Protein AF-A0A3N5HP00-F1 (afdb_monomer_lite)

Secondary structure (DSSP, 8-state):
--HHHHHHHHHHHHHHHHHHHTT---TTS-HHHHHHHHHHHHHHHS-SSPPP--------------

Sequence (66 aa):
MSTTVADAIRKVTVAMQNELESGRRSNALGAHDLVDVLLAIADEIDPPFPPTPSQPVQHQTKRRTR

Structure (mmCIF, N/CA/C/O backbone):
data_AF-A0A3N5HP00-F1
#
_entry.id   AF-A0A3N5HP00-F1
#
loop_
_atom_site.group_PDB
_atom_site.id
_atom_site.type_symbol
_atom_site.label_atom_id
_atom_site.label_alt_id
_atom_site.label_comp_id
_atom_site.label_asym_id
_atom_site.label_entity_id
_atom_site.label_seq_id
_atom_site.pdbx_PDB_ins_code
_atom_site.Cartn_x
_atom_site.Cartn_y
_atom_site.Cartn_z
_atom_site.occupancy
_atom_site.B_iso_or_equiv
_atom_site.auth_seq_id
_atom_site.auth_comp_id
_atom_site.auth_asym_id
_atom_site.auth_atom_id
_atom_site.pdbx_PDB_model_num
ATOM 1 N N . MET A 1 1 ? -4.124 4.355 19.495 1.00 44.75 1 MET A N 1
ATOM 2 C CA . MET A 1 1 ? -2.739 4.657 19.066 1.00 44.75 1 MET A CA 1
ATOM 3 C C . MET A 1 1 ? -2.138 3.440 18.355 1.00 44.75 1 MET A C 1
ATOM 5 O O . MET A 1 1 ? -1.140 2.901 18.808 1.00 44.75 1 MET A O 1
ATOM 9 N N . SER A 1 2 ? -2.753 2.986 17.259 1.00 52.56 2 SER A N 1
ATOM 10 C CA . SER A 1 2 ? -2.307 1.827 16.457 1.00 52.56 2 SER A CA 1
ATOM 11 C C . SER A 1 2 ? -1.961 2.205 15.008 1.00 52.56 2 SER A C 1
ATOM 13 O O . SER A 1 2 ? -1.710 1.335 14.184 1.00 52.56 2 SER A O 1
ATOM 15 N N . THR A 1 3 ? -1.920 3.503 14.689 1.00 61.59 3 THR A N 1
ATOM 16 C CA . THR A 1 3 ? -1.811 4.018 13.314 1.00 61.59 3 THR A CA 1
ATOM 17 C C . THR A 1 3 ? -0.419 3.866 12.699 1.00 61.59 3 THR A C 1
ATOM 19 O O . THR A 1 3 ? -0.292 3.806 11.484 1.00 61.59 3 THR A O 1
ATOM 22 N N . THR A 1 4 ? 0.644 3.729 13.498 1.00 80.50 4 THR A N 1
ATOM 23 C CA . THR A 1 4 ? 2.028 3.731 12.988 1.00 80.50 4 THR A CA 1
ATOM 24 C C . THR A 1 4 ? 2.365 2.549 12.082 1.00 80.50 4 THR A C 1
ATOM 26 O O . THR A 1 4 ? 3.131 2.723 11.137 1.00 80.50 4 THR A O 1
ATOM 29 N N . VAL A 1 5 ? 1.815 1.359 12.345 1.00 86.31 5 VAL A N 1
ATOM 30 C CA . VAL A 1 5 ? 2.122 0.156 11.552 1.00 86.31 5 VAL A CA 1
ATOM 31 C C . VAL A 1 5 ? 1.307 0.125 10.262 1.00 86.31 5 VAL A C 1
ATOM 33 O O . VAL A 1 5 ? 1.886 -0.074 9.198 1.00 86.31 5 VAL A O 1
ATOM 36 N N . ALA A 1 6 ? -0.002 0.389 10.325 1.00 85.75 6 ALA A N 1
ATOM 37 C CA . ALA A 1 6 ? -0.843 0.446 9.130 1.00 85.75 6 ALA A CA 1
ATOM 38 C C . ALA A 1 6 ? -0.382 1.548 8.161 1.00 85.75 6 ALA A C 1
ATOM 40 O O . ALA A 1 6 ? -0.248 1.291 6.966 1.00 85.75 6 ALA A O 1
ATOM 41 N N . ASP A 1 7 ? -0.035 2.740 8.662 1.00 86.62 7 ASP A N 1
ATOM 42 C CA . ASP A 1 7 ? 0.526 3.809 7.825 1.00 86.62 7 ASP A CA 1
ATOM 43 C C . ASP A 1 7 ? 1.881 3.432 7.220 1.00 86.62 7 ASP A C 1
ATOM 45 O O . ASP A 1 7 ? 2.147 3.735 6.054 1.00 86.62 7 ASP A O 1
ATOM 49 N N . ALA A 1 8 ? 2.745 2.749 7.979 1.00 89.38 8 ALA A N 1
ATOM 50 C CA . ALA A 1 8 ? 4.019 2.270 7.452 1.00 89.38 8 ALA A CA 1
ATOM 51 C C . ALA A 1 8 ? 3.808 1.271 6.307 1.00 89.38 8 ALA A C 1
ATOM 53 O O . ALA A 1 8 ? 4.483 1.372 5.282 1.00 89.38 8 ALA A O 1
ATOM 54 N N . ILE A 1 9 ? 2.842 0.358 6.445 1.00 90.06 9 ILE A N 1
ATOM 55 C CA . ILE A 1 9 ? 2.499 -0.608 5.400 1.00 90.06 9 ILE A CA 1
ATOM 56 C C . ILE A 1 9 ? 1.936 0.116 4.174 1.00 90.06 9 ILE A C 1
ATOM 58 O O . ILE A 1 9 ? 2.478 -0.059 3.086 1.00 90.06 9 ILE A O 1
ATOM 62 N N . ARG A 1 10 ? 0.957 1.018 4.342 1.00 89.00 10 ARG A N 1
ATOM 63 C CA . ARG A 1 10 ? 0.415 1.845 3.244 1.00 89.00 10 ARG A CA 1
ATOM 64 C C . ARG A 1 10 ? 1.524 2.601 2.503 1.00 89.00 10 ARG A C 1
ATOM 66 O O . ARG A 1 10 ? 1.538 2.634 1.274 1.00 89.00 10 ARG A O 1
ATOM 73 N N . LYS A 1 11 ? 2.500 3.161 3.227 1.00 91.19 11 LYS A N 1
ATOM 74 C CA . LYS A 1 11 ? 3.645 3.874 2.638 1.00 91.19 11 LYS A CA 1
ATOM 75 C C . LYS A 1 11 ? 4.553 2.957 1.815 1.00 91.19 11 LYS A C 1
ATOM 77 O O . LYS A 1 11 ? 4.984 3.355 0.733 1.00 91.19 11 LYS A O 1
ATOM 82 N N . VAL A 1 12 ? 4.841 1.750 2.306 1.00 89.81 12 VAL A N 1
ATOM 83 C CA . VAL A 1 12 ? 5.615 0.744 1.558 1.00 89.81 12 VAL A CA 1
ATOM 84 C C . VAL A 1 12 ? 4.862 0.327 0.297 1.00 89.81 12 VAL A C 1
ATOM 86 O O . VAL A 1 12 ? 5.463 0.292 -0.774 1.00 89.81 12 VAL A O 1
ATOM 89 N N . THR A 1 13 ? 3.550 0.107 0.391 1.00 90.69 13 THR A N 1
ATOM 90 C CA . THR A 1 13 ? 2.702 -0.230 -0.757 1.00 90.69 13 THR A CA 1
ATOM 91 C C . THR A 1 13 ? 2.743 0.855 -1.836 1.00 90.69 13 THR A C 1
ATOM 93 O O . THR A 1 13 ? 2.895 0.544 -3.016 1.00 90.69 13 THR A O 1
ATOM 96 N N . VAL A 1 14 ? 2.642 2.135 -1.462 1.00 91.50 14 VAL A N 1
ATOM 97 C CA . VAL A 1 14 ? 2.729 3.255 -2.419 1.00 91.50 14 VAL A CA 1
ATOM 98 C C . VAL A 1 14 ? 4.110 3.323 -3.073 1.00 91.50 14 VAL A C 1
ATOM 100 O O . VAL A 1 14 ? 4.211 3.451 -4.291 1.00 91.50 14 VAL A O 1
ATOM 103 N N . ALA A 1 15 ? 5.184 3.200 -2.288 1.00 89.38 15 ALA A N 1
ATOM 104 C CA . ALA A 1 15 ? 6.542 3.201 -2.828 1.00 89.38 15 ALA A CA 1
ATOM 105 C C . ALA A 1 15 ? 6.762 2.043 -3.814 1.00 89.38 15 ALA A C 1
ATOM 107 O O . ALA A 1 15 ? 7.387 2.224 -4.855 1.00 89.38 15 ALA A O 1
ATOM 108 N N . MET A 1 16 ? 6.204 0.871 -3.509 1.00 87.12 16 MET A N 1
ATOM 109 C CA . MET A 1 16 ? 6.285 -0.298 -4.370 1.00 87.12 16 MET A CA 1
ATOM 110 C C . MET A 1 16 ? 5.518 -0.101 -5.682 1.00 87.12 16 MET A C 1
ATOM 112 O O . MET A 1 16 ? 6.077 -0.375 -6.739 1.00 87.12 16 MET A O 1
ATOM 116 N N . GLN A 1 17 ? 4.292 0.429 -5.642 1.00 87.19 17 GLN A N 1
ATOM 117 C CA . GLN A 1 17 ? 3.521 0.747 -6.853 1.00 87.19 17 GLN A CA 1
ATOM 118 C C . GLN A 1 17 ? 4.281 1.710 -7.776 1.00 87.19 17 GLN A C 1
ATOM 120 O O . GLN A 1 17 ? 4.422 1.422 -8.961 1.00 87.19 17 GLN A O 1
ATOM 125 N N . ASN A 1 18 ? 4.876 2.774 -7.229 1.00 87.75 18 ASN A N 1
ATOM 126 C CA . ASN A 1 18 ? 5.662 3.734 -8.016 1.00 87.75 18 ASN A CA 1
ATOM 127 C C . ASN A 1 18 ? 6.861 3.082 -8.729 1.00 87.75 18 ASN A C 1
ATOM 129 O O . ASN A 1 18 ? 7.190 3.428 -9.866 1.00 87.75 18 ASN A O 1
ATOM 133 N N . GLU A 1 19 ? 7.532 2.133 -8.074 1.00 85.50 19 GLU A N 1
ATOM 134 C CA . GLU A 1 19 ? 8.660 1.408 -8.663 1.00 85.50 19 GLU A CA 1
ATOM 135 C C . GLU A 1 19 ? 8.199 0.415 -9.743 1.00 85.50 19 GLU A C 1
ATOM 137 O O . GLU A 1 19 ? 8.862 0.283 -10.777 1.00 85.50 19 GLU A O 1
ATOM 142 N N . LEU A 1 20 ? 7.027 -0.209 -9.567 1.00 85.19 20 LEU A N 1
ATOM 143 C CA . LEU A 1 20 ? 6.398 -1.048 -10.593 1.00 85.19 20 LEU A CA 1
ATOM 144 C C . LEU A 1 20 ? 5.993 -0.246 -11.829 1.00 85.19 20 LEU A C 1
ATOM 146 O O . LEU A 1 20 ? 6.302 -0.666 -12.946 1.00 85.19 20 LEU A O 1
ATOM 150 N N . GLU A 1 21 ? 5.369 0.916 -11.639 1.00 83.88 21 GLU A N 1
ATOM 151 C CA . GLU A 1 21 ? 5.014 1.847 -12.717 1.00 83.88 21 GLU A CA 1
ATOM 152 C C . GLU A 1 21 ? 6.256 2.379 -13.444 1.00 83.88 21 GLU A C 1
ATOM 154 O O . GLU A 1 21 ? 6.260 2.508 -14.667 1.00 83.88 21 GLU A O 1
ATOM 159 N N . SER A 1 22 ? 7.353 2.591 -12.712 1.00 83.69 22 SER A N 1
ATOM 160 C CA . SER A 1 22 ? 8.658 2.972 -13.270 1.00 83.69 22 SER A CA 1
ATOM 161 C C . SER A 1 22 ? 9.377 1.822 -13.997 1.00 83.69 22 SER A C 1
ATOM 163 O O . SER A 1 22 ? 10.503 1.990 -14.467 1.00 83.69 22 SER A O 1
ATOM 165 N N . GLY A 1 23 ? 8.764 0.635 -14.078 1.00 79.50 23 GLY A N 1
ATOM 166 C CA . GLY A 1 23 ? 9.313 -0.547 -14.743 1.00 79.50 23 GLY A CA 1
ATOM 167 C C . GLY A 1 23 ? 10.375 -1.300 -13.933 1.00 79.50 23 GLY A C 1
ATOM 168 O O . GLY A 1 23 ? 10.887 -2.322 -14.400 1.00 79.50 23 GLY A O 1
ATOM 169 N N . ARG A 1 24 ? 10.689 -0.856 -12.707 1.00 72.19 24 ARG A N 1
ATOM 170 C CA . ARG A 1 24 ? 11.600 -1.537 -11.776 1.00 72.19 24 ARG A CA 1
ATOM 171 C C . ARG A 1 24 ? 10.833 -2.599 -10.993 1.00 72.19 24 ARG A C 1
ATOM 173 O O . ARG A 1 24 ? 10.526 -2.455 -9.816 1.00 72.19 24 ARG A O 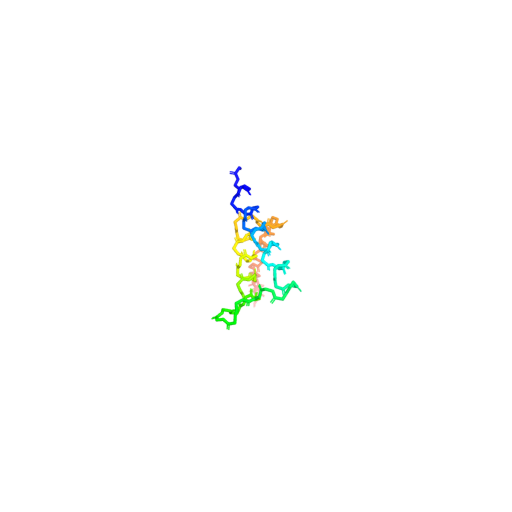1
ATOM 180 N N . ARG A 1 25 ? 10.530 -3.701 -11.678 1.00 71.31 25 ARG A N 1
ATOM 181 C CA . ARG A 1 25 ? 9.849 -4.870 -11.107 1.00 71.31 25 ARG A CA 1
ATOM 182 C C . ARG A 1 25 ? 10.787 -6.063 -10.988 1.00 71.31 25 ARG A C 1
ATOM 184 O O . ARG A 1 25 ? 11.574 -6.341 -11.893 1.00 71.31 25 ARG A O 1
ATOM 191 N N . SER A 1 26 ? 10.669 -6.803 -9.891 1.00 67.12 26 SER A N 1
ATOM 192 C CA . SER A 1 26 ? 11.305 -8.115 -9.790 1.00 67.12 26 SER A CA 1
ATOM 193 C C . SER A 1 26 ? 10.504 -9.116 -10.621 1.00 67.12 26 SER A C 1
ATOM 195 O O . SER A 1 26 ? 9.317 -9.293 -10.377 1.00 67.12 26 SER A O 1
ATOM 197 N N . ASN A 1 27 ? 11.132 -9.790 -11.587 1.00 65.56 27 ASN A N 1
ATOM 198 C CA . ASN A 1 27 ? 10.479 -10.868 -12.349 1.00 65.56 27 ASN A CA 1
ATOM 199 C C . ASN A 1 27 ? 10.274 -12.148 -11.516 1.00 65.56 27 ASN A C 1
ATOM 201 O O . ASN A 1 27 ? 9.569 -13.050 -11.954 1.00 65.56 27 ASN A O 1
ATOM 205 N N . ALA A 1 28 ? 10.914 -12.250 -10.346 1.00 66.31 28 ALA A N 1
ATOM 206 C CA . ALA A 1 28 ? 10.880 -13.444 -9.500 1.00 66.31 28 ALA A CA 1
ATOM 207 C C . ALA A 1 28 ? 9.698 -13.473 -8.515 1.00 66.31 28 ALA A C 1
ATOM 209 O O . ALA A 1 28 ? 9.416 -14.517 -7.935 1.00 66.31 28 ALA A O 1
ATOM 210 N N . LEU A 1 29 ? 9.019 -12.342 -8.307 1.00 65.12 29 LEU A N 1
ATOM 211 C CA . LEU A 1 29 ? 7.895 -12.208 -7.383 1.00 65.12 29 LEU A CA 1
ATOM 212 C C . LEU A 1 29 ? 6.740 -11.516 -8.107 1.00 65.12 29 LEU A C 1
ATOM 214 O O . LEU A 1 29 ? 6.954 -10.506 -8.777 1.00 65.12 29 LEU A O 1
ATOM 218 N N . GLY A 1 30 ? 5.523 -12.044 -7.951 1.00 77.25 30 GLY A N 1
ATOM 219 C CA . GLY A 1 30 ? 4.282 -11.396 -8.380 1.00 77.25 30 GLY A CA 1
ATOM 220 C C . GLY A 1 30 ? 4.090 -10.095 -7.609 1.00 77.25 30 GLY A C 1
ATOM 221 O O . GLY A 1 30 ? 3.455 -10.054 -6.564 1.00 77.25 30 GLY A O 1
ATOM 222 N N . ALA A 1 31 ? 4.733 -9.028 -8.074 1.00 78.69 31 ALA A N 1
ATOM 223 C CA . ALA A 1 31 ? 4.861 -7.801 -7.303 1.00 78.69 31 ALA A CA 1
ATOM 224 C C . ALA A 1 31 ? 3.516 -7.074 -7.113 1.00 78.69 31 ALA A C 1
ATOM 226 O O . ALA A 1 31 ? 3.331 -6.385 -6.117 1.00 78.69 31 ALA A O 1
ATOM 227 N N . HIS A 1 32 ? 2.571 -7.285 -8.031 1.00 81.00 32 HIS A N 1
ATOM 228 C CA . HIS A 1 32 ? 1.190 -6.825 -7.879 1.00 81.00 32 HIS A CA 1
ATOM 229 C C . HIS A 1 32 ? 0.462 -7.606 -6.776 1.00 81.00 32 HIS A C 1
ATOM 231 O O . HIS A 1 32 ? -0.145 -6.992 -5.907 1.00 81.00 32 HIS A O 1
ATOM 237 N N . ASP A 1 33 ? 0.631 -8.931 -6.721 1.00 82.50 33 ASP A N 1
ATOM 238 C CA . ASP A 1 33 ? 0.031 -9.757 -5.664 1.00 82.50 33 ASP A CA 1
ATOM 239 C C . ASP A 1 33 ? 0.561 -9.360 -4.274 1.00 82.50 33 ASP A C 1
ATOM 241 O O . ASP A 1 33 ? -0.171 -9.358 -3.287 1.00 82.50 33 ASP A O 1
ATOM 245 N N . LEU A 1 34 ? 1.840 -8.974 -4.183 1.00 84.56 34 LEU A N 1
ATOM 246 C CA . LEU A 1 34 ? 2.419 -8.482 -2.932 1.00 84.56 34 LEU A CA 1
ATOM 247 C C . LEU A 1 34 ? 1.823 -7.130 -2.505 1.00 84.56 34 LEU A C 1
ATOM 249 O O . LEU A 1 34 ? 1.612 -6.918 -1.313 1.00 84.56 34 LEU A O 1
ATOM 253 N N . VAL A 1 35 ? 1.532 -6.233 -3.453 1.00 88.19 35 VAL A N 1
ATOM 254 C CA . VAL A 1 35 ? 0.835 -4.964 -3.177 1.00 88.19 35 VAL A CA 1
ATOM 255 C C . VAL A 1 35 ? -0.543 -5.229 -2.567 1.00 88.19 35 VAL A C 1
ATOM 257 O O . VAL A 1 35 ? -0.873 -4.625 -1.544 1.00 88.19 35 VAL A O 1
ATOM 260 N N . ASP A 1 36 ? -1.297 -6.175 -3.126 1.00 87.88 36 ASP A N 1
ATOM 261 C CA . ASP A 1 36 ? -2.632 -6.531 -2.633 1.00 87.88 36 ASP A CA 1
ATOM 262 C C . ASP A 1 36 ? -2.584 -7.109 -1.212 1.00 87.88 36 ASP A C 1
ATOM 264 O O . ASP A 1 36 ? -3.364 -6.711 -0.344 1.00 87.88 36 ASP A O 1
ATOM 268 N N . VAL A 1 37 ? -1.622 -7.996 -0.934 1.00 90.44 37 VAL A N 1
ATOM 269 C CA . VAL A 1 37 ? -1.433 -8.566 0.410 1.00 90.44 37 VAL A CA 1
ATOM 270 C C . VAL A 1 37 ? -1.078 -7.485 1.431 1.00 90.44 37 VAL A C 1
ATOM 272 O O . VAL A 1 37 ? -1.620 -7.481 2.535 1.00 90.44 37 VAL A O 1
ATOM 275 N N . LEU A 1 38 ? -0.189 -6.549 1.086 1.00 89.62 38 LEU A N 1
ATOM 276 C CA . LEU A 1 38 ? 0.192 -5.465 1.994 1.00 89.62 38 LEU A CA 1
ATOM 277 C C . LEU A 1 38 ? -0.996 -4.550 2.315 1.00 89.62 38 LEU A C 1
ATOM 279 O O . LEU A 1 38 ? -1.168 -4.163 3.470 1.00 89.62 38 LEU A O 1
ATOM 283 N N . LEU A 1 39 ? -1.841 -4.233 1.331 1.00 89.50 39 LEU A N 1
ATOM 284 C CA . LEU A 1 39 ? -3.060 -3.455 1.571 1.00 89.50 39 LEU A CA 1
ATOM 285 C C . LEU A 1 39 ? -4.043 -4.196 2.477 1.00 89.50 39 LEU A C 1
ATOM 287 O O . LEU A 1 39 ? -4.518 -3.611 3.447 1.00 89.50 39 LEU A O 1
ATOM 291 N N . ALA A 1 40 ? -4.273 -5.487 2.228 1.00 88.75 40 ALA A N 1
ATOM 292 C CA . ALA A 1 40 ? -5.152 -6.298 3.065 1.00 88.75 40 ALA A CA 1
ATOM 293 C C . ALA A 1 40 ? -4.696 -6.321 4.536 1.00 88.75 40 ALA A C 1
ATOM 295 O O . ALA A 1 40 ? -5.514 -6.173 5.441 1.00 88.75 40 ALA A O 1
ATOM 296 N N . ILE A 1 41 ? -3.385 -6.432 4.785 1.00 89.00 41 ILE A N 1
ATOM 297 C CA . ILE A 1 41 ? -2.826 -6.380 6.145 1.00 89.00 41 ILE A CA 1
ATOM 298 C C . ILE A 1 41 ? -3.017 -4.989 6.767 1.00 89.00 41 ILE A C 1
ATOM 300 O O . ILE A 1 41 ? -3.350 -4.884 7.948 1.00 89.00 41 ILE A O 1
ATOM 304 N N . ALA A 1 42 ? -2.811 -3.911 6.003 1.00 88.88 42 ALA A N 1
ATOM 305 C CA . ALA A 1 42 ? -3.034 -2.556 6.508 1.00 88.88 42 ALA A CA 1
ATOM 306 C C . ALA A 1 42 ? -4.498 -2.332 6.921 1.00 88.88 42 ALA A C 1
ATOM 308 O O . ALA A 1 42 ? -4.745 -1.726 7.964 1.00 88.88 42 ALA A O 1
ATOM 309 N N . ASP A 1 43 ? -5.444 -2.854 6.140 1.00 86.88 43 ASP A N 1
ATOM 310 C CA . ASP A 1 43 ? -6.879 -2.763 6.417 1.00 86.88 43 ASP A CA 1
ATOM 311 C C . ASP A 1 43 ? -7.313 -3.647 7.597 1.00 86.88 43 ASP A C 1
ATOM 313 O O . ASP A 1 43 ? -8.235 -3.289 8.324 1.00 86.88 43 ASP A O 1
ATOM 317 N N . GLU A 1 44 ? -6.649 -4.778 7.846 1.00 86.94 44 GLU A N 1
ATOM 318 C CA . GLU A 1 44 ? -6.900 -5.592 9.045 1.00 86.94 44 GLU A CA 1
ATOM 319 C C . GLU A 1 44 ? -6.437 -4.876 10.328 1.00 86.94 44 GLU A C 1
ATOM 321 O O . GLU A 1 44 ? -7.107 -4.938 11.361 1.00 86.94 44 GLU A O 1
ATOM 326 N N . ILE A 1 45 ? -5.304 -4.168 10.263 1.00 87.50 45 ILE A N 1
ATOM 327 C CA . ILE A 1 45 ? -4.728 -3.436 11.403 1.00 87.50 45 ILE A CA 1
ATOM 328 C C . ILE A 1 45 ? -5.508 -2.149 11.704 1.00 87.50 45 ILE A C 1
ATOM 330 O O . ILE A 1 45 ? -5.688 -1.788 12.870 1.00 87.50 45 ILE A O 1
ATOM 334 N N . ASP A 1 46 ? -5.930 -1.436 10.664 1.00 86.12 46 ASP A N 1
ATOM 335 C CA . ASP A 1 46 ? -6.617 -0.149 10.754 1.00 86.12 46 ASP A CA 1
ATOM 336 C C . ASP A 1 46 ? -7.727 -0.085 9.696 1.00 86.12 46 ASP A C 1
ATOM 338 O O . ASP A 1 46 ? -7.540 0.512 8.628 1.00 86.12 46 ASP A O 1
ATOM 342 N N . PRO A 1 47 ? -8.876 -0.737 9.958 1.00 80.62 47 PRO A N 1
ATOM 343 C CA . PRO A 1 47 ? -9.948 -0.822 8.984 1.00 80.62 47 PRO A CA 1
ATOM 344 C C . PRO A 1 47 ? -10.509 0.570 8.676 1.00 80.62 47 PRO A C 1
ATOM 346 O O . PRO A 1 47 ? -10.841 1.321 9.598 1.00 80.62 47 PRO A O 1
ATOM 349 N N . PRO A 1 48 ? -10.687 0.921 7.389 1.00 71.50 48 PRO A N 1
ATOM 350 C CA . PRO A 1 48 ? -11.157 2.249 6.990 1.00 71.50 48 PRO A CA 1
ATOM 351 C C . PRO A 1 48 ? -12.607 2.523 7.409 1.00 71.50 48 PRO A C 1
ATOM 353 O O . PRO A 1 48 ? -13.036 3.677 7.452 1.00 71.50 48 PRO A O 1
ATOM 356 N N . PHE A 1 49 ? -13.368 1.473 7.732 1.00 73.31 49 PHE A N 1
ATOM 357 C CA . PHE A 1 49 ? -14.738 1.573 8.211 1.00 73.31 49 PHE A CA 1
ATOM 358 C C . PHE A 1 49 ? -14.873 0.895 9.573 1.00 73.31 49 PHE A C 1
ATOM 360 O O . PHE A 1 49 ? -14.352 -0.209 9.759 1.00 73.31 49 PHE A O 1
ATOM 367 N N . PRO A 1 50 ? -15.610 1.501 10.521 1.00 69.56 50 PRO A N 1
ATOM 368 C CA . PRO A 1 50 ? -15.956 0.805 11.747 1.00 69.56 50 PRO A CA 1
ATOM 369 C C . PRO A 1 50 ? -16.734 -0.469 11.388 1.00 69.56 50 PRO A C 1
ATOM 371 O O . PRO A 1 50 ? -17.568 -0.425 10.474 1.00 69.56 50 PRO A O 1
ATOM 374 N N . PRO A 1 51 ? -16.491 -1.598 12.082 1.00 64.81 51 PRO A N 1
ATOM 375 C CA . PRO A 1 51 ? -17.250 -2.815 11.846 1.00 64.81 51 PRO A CA 1
ATOM 376 C C . PRO A 1 51 ? -18.729 -2.474 11.997 1.00 64.81 51 PRO A C 1
ATOM 378 O O . PRO A 1 51 ? -19.157 -1.940 13.025 1.00 64.81 51 PRO A O 1
ATOM 381 N N . THR A 1 52 ? -19.503 -2.721 10.941 1.00 66.25 52 THR A N 1
ATOM 382 C CA . THR A 1 52 ? -20.948 -2.523 10.993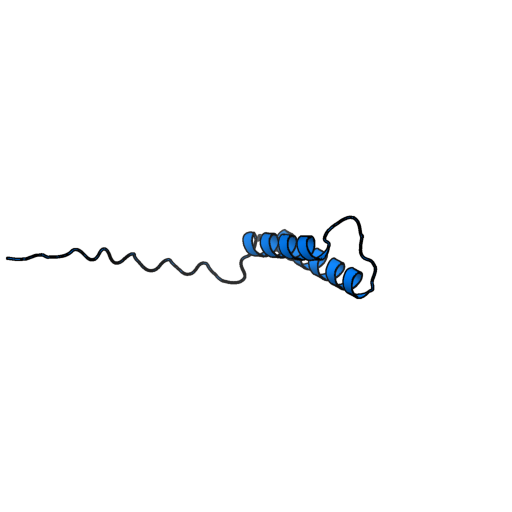 1.00 66.25 52 THR A CA 1
ATOM 383 C C . THR A 1 52 ? -21.468 -3.395 12.132 1.00 66.25 52 THR A C 1
ATOM 385 O O . THR A 1 52 ? -21.200 -4.599 12.124 1.00 66.25 52 THR A O 1
ATOM 388 N N . PRO A 1 53 ? -22.149 -2.827 13.146 1.00 66.50 53 PRO A N 1
ATOM 389 C CA . PRO A 1 53 ? -22.686 -3.636 14.224 1.00 66.50 53 PRO A CA 1
ATOM 390 C C . PRO A 1 53 ? -23.644 -4.633 13.587 1.00 66.50 53 PRO A C 1
ATOM 392 O O . PRO A 1 53 ? -24.639 -4.242 12.970 1.00 66.50 53 PRO A O 1
ATOM 395 N N . SER A 1 54 ? -23.282 -5.912 13.674 1.00 63.44 54 SER A N 1
ATOM 396 C CA . SER A 1 54 ? -24.045 -7.033 13.150 1.00 63.44 54 SER A CA 1
ATOM 397 C C . SER A 1 54 ? -25.505 -6.839 13.537 1.00 63.44 54 SER A C 1
ATOM 399 O O . SER A 1 54 ? -25.835 -6.784 14.723 1.00 63.44 54 SER A O 1
ATOM 401 N N . GLN A 1 55 ? -26.373 -6.674 12.537 1.00 60.12 55 GLN A N 1
ATOM 402 C CA . GLN A 1 55 ? -27.808 -6.571 12.768 1.00 60.12 55 GLN A CA 1
ATOM 403 C C . GLN A 1 55 ? -28.245 -7.768 13.626 1.00 60.12 55 GLN A C 1
ATOM 405 O O . GLN A 1 55 ? -27.795 -8.889 13.362 1.00 60.12 55 GLN A O 1
ATOM 410 N N . PRO A 1 56 ? -29.083 -7.566 14.659 1.00 57.47 56 PRO A N 1
ATOM 411 C CA . PRO A 1 56 ? -29.532 -8.665 15.493 1.00 57.47 56 PRO A CA 1
ATOM 412 C C . PRO A 1 56 ? -30.224 -9.685 14.593 1.00 57.47 56 PRO A C 1
ATOM 414 O O . PRO A 1 56 ? -31.209 -9.372 13.923 1.00 57.47 56 PRO A O 1
ATOM 417 N N . VAL A 1 57 ? -29.670 -10.899 14.565 1.00 63.06 57 VAL A N 1
ATOM 418 C CA . VAL A 1 57 ? -30.286 -12.084 13.970 1.00 63.06 57 VAL A CA 1
ATOM 419 C C . VAL A 1 57 ? -31.738 -12.139 14.432 1.00 63.06 57 VAL A C 1
ATOM 421 O O . VAL A 1 57 ? -32.026 -12.408 15.599 1.00 63.06 57 VAL A O 1
ATOM 424 N N . GLN A 1 58 ? -32.666 -11.836 13.523 1.00 60.62 58 GLN A N 1
ATOM 425 C CA . GLN A 1 58 ? -34.084 -12.026 13.775 1.00 60.62 58 GLN A CA 1
ATOM 426 C C . GLN A 1 58 ? -34.317 -13.533 13.857 1.00 60.62 58 GLN A C 1
ATOM 428 O O . GLN A 1 58 ? -34.560 -14.198 12.850 1.00 60.62 58 GLN A O 1
ATOM 433 N N . HIS A 1 59 ? -34.226 -14.089 15.066 1.00 59.00 59 HIS A N 1
ATOM 434 C CA . HIS A 1 59 ? -34.823 -15.376 15.376 1.00 59.00 59 HIS A CA 1
ATOM 435 C C . HIS A 1 59 ? -36.323 -15.233 15.131 1.00 59.00 59 HIS A C 1
ATOM 437 O O . HIS A 1 59 ? -37.081 -14.771 15.984 1.00 59.00 59 HIS A O 1
ATOM 443 N N . GLN A 1 60 ? -36.745 -15.576 13.916 1.00 62.25 60 GLN A N 1
ATOM 444 C CA . GLN A 1 60 ? -38.142 -15.660 13.542 1.00 62.25 60 GLN A CA 1
ATOM 445 C C . GLN A 1 60 ? -38.728 -16.867 14.282 1.00 62.25 60 GLN A C 1
ATOM 447 O O . GLN A 1 60 ? -38.809 -17.979 13.761 1.00 62.25 60 GLN A O 1
ATOM 452 N N . THR A 1 61 ? -39.088 -16.650 15.547 1.00 59.59 61 THR A N 1
ATOM 453 C CA . THR A 1 61 ? -39.877 -17.570 16.358 1.00 59.59 61 THR A CA 1
ATOM 454 C C . THR A 1 61 ? -41.207 -17.746 15.647 1.00 59.59 61 THR A C 1
ATOM 456 O O . THR A 1 61 ? -42.116 -16.923 15.769 1.00 59.59 61 THR A O 1
ATOM 459 N N . LYS A 1 62 ? -41.311 -18.818 14.859 1.00 60.31 62 LYS A N 1
ATOM 460 C CA . LYS A 1 62 ? -42.566 -19.282 14.279 1.00 60.31 62 LYS A CA 1
ATOM 461 C C . LYS A 1 62 ? -43.509 -19.627 15.431 1.00 60.31 62 LYS A C 1
ATOM 463 O O . LYS A 1 62 ? -43.535 -20.756 15.910 1.00 60.31 62 LYS A O 1
ATOM 468 N N . ARG A 1 63 ? -44.302 -18.648 15.872 1.00 59.94 63 ARG A N 1
ATOM 469 C CA . ARG A 1 63 ? -45.550 -18.882 16.599 1.00 59.94 63 ARG A CA 1
ATOM 470 C C . ARG A 1 63 ? -46.501 -19.591 15.645 1.00 59.94 63 ARG A C 1
ATOM 472 O O . ARG A 1 63 ? -47.297 -18.963 14.955 1.00 59.94 63 ARG A O 1
ATOM 479 N N . ARG A 1 64 ? -46.380 -20.914 15.570 1.00 58.22 64 ARG A N 1
ATOM 480 C CA . ARG A 1 64 ? -47.414 -21.759 14.987 1.00 58.22 64 ARG A CA 1
ATOM 481 C C . ARG A 1 64 ? -48.439 -21.998 16.087 1.00 58.22 64 ARG A C 1
ATOM 483 O O . ARG A 1 64 ? -48.341 -22.937 16.866 1.00 58.22 64 ARG A O 1
ATOM 490 N N . THR A 1 65 ? -49.355 -21.046 16.204 1.00 66.31 65 THR A N 1
ATOM 491 C CA . THR A 1 65 ? -50.603 -21.246 16.926 1.00 66.31 65 THR A CA 1
ATOM 492 C C . THR A 1 65 ? -51.532 -22.036 16.014 1.00 66.31 65 THR A C 1
ATOM 494 O O . THR A 1 65 ? -51.700 -21.649 14.854 1.00 66.31 65 THR A O 1
ATOM 497 N N . ARG A 1 66 ? -52.176 -23.039 16.615 1.00 60.19 66 ARG A N 1
ATOM 498 C CA . ARG A 1 66 ? -53.400 -23.737 16.203 1.00 60.19 66 ARG A CA 1
ATOM 499 C C . ARG A 1 66 ? -53.220 -25.158 15.688 1.00 60.19 66 ARG A C 1
ATOM 501 O O . ARG A 1 66 ? -52.443 -25.367 14.734 1.00 60.19 66 ARG A O 1
#

Radius of gyration: 21.15 Å; chains: 1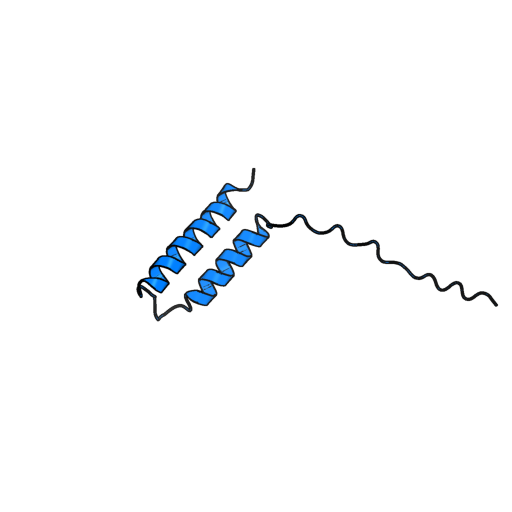; bounding box: 65×28×34 Å

pLDDT: mean 76.57, std 12.45, range [44.75, 91.5]

Foldseek 3Di:
DQQPVLVVLVVVLVVLVVCVVVVNDDPVDPSVVVSVVSNVVSCVSPPPDDPDPPDPPPPPPPPPDD

=== Feature glossary ===
The record interleaves many kinds of information about one protein. Here is each kind framed as the question it answers.

Q: What are the backbone torsion angles?
A: φ (phi) and ψ (psi) are the two rotatable backbone dihedrals per residue: φ is the C(i-1)–N–Cα–C torsion, ψ is the N–Cα–C–N(i+1) torsion, both in degrees on (−180°, 180°]. α-helical residues cluster near (−60°, −45°); β-strand residues near (−120°, +130°). A Ramachandran plot is simply a scatter of (φ, ψ) for every residue.

Q: What is the amino-ac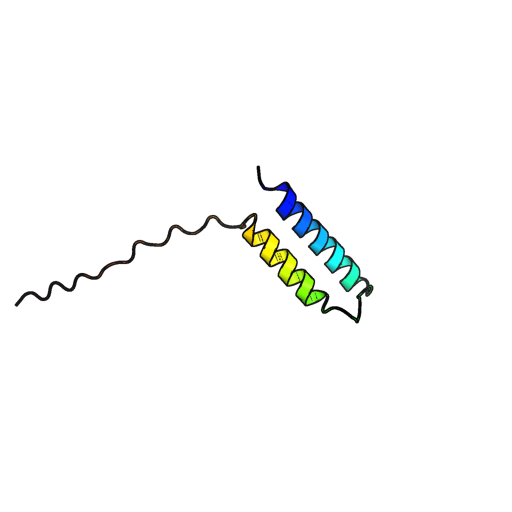id chain?
A: This is the polypeptide sequence — one letter per residue, N-terminus first. Length ranges from a few dozen residues for small domains to over a thousand for large multi-domain proteins.

Q: How mobile is each atom in the crystal?
A: For experimental (PDB) structures, the B-factor (temperature factor) quantifies the positional spread of each atom in the crystal — a combination of thermal vibration and static disorder — in units of Å². High B-factors mark flexible loops or poorly resolved regions; low B-factors mark the rigid, well-ordered core.

Q: Are the domains correctly placed relative to each other?
A: Predicted Aligned Error (PAE) is an AlphaFold confidence matrix: entry (i, j) is the expected error in the position of residue j, in ångströms, when the prediction is superimposed on the true structure at residue i. Low PAE within a block of residues means that block is internally rigid and well-predicted; high PAE between two blocks means thei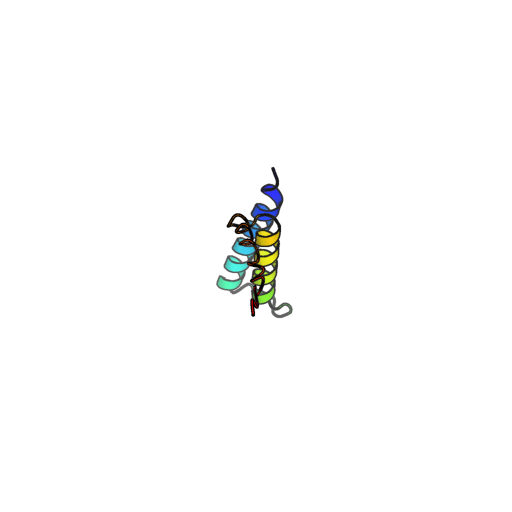r relative placement is uncertain even if each block individually is confident.

Q: How confident is the AlphaFold model at each residue?
A: pLDDT is the predicted lDDT-Cα score: AlphaFold's confidence that the local environment of each residue (all inter-atomic distances within 15 Å) is correctly placed. It is a per-residue number between 0 and 100, with higher meaning more reliable.

Q: What family and function is it annotated with?
A: Functional annotations link the protein to curated databases. InterPro entries identify conserved domains and families by matching the sequence against member-database signatures (Pfam, PROSITE, CDD, …). Gene Ontology (GO) terms describe molecular function, biological process, and cellular component in a controlled vocabulary. CATH places the structure in a hierarchical fold classification (Class/Architect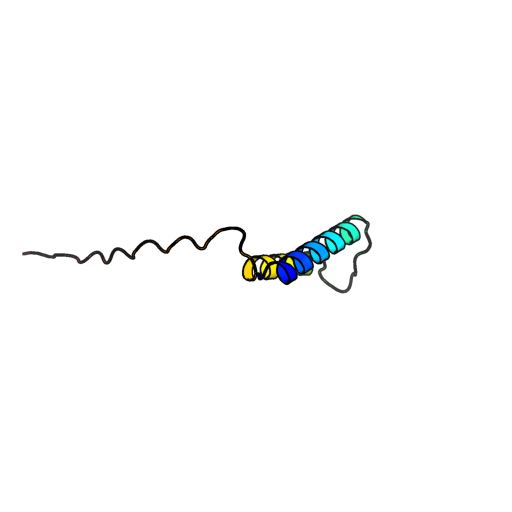ure/Topology/Homologous-superfamily). The organism is the source species.

Q: How big and how compact is the whole molecule?
A: Three whole-structure scalars: the radius of gyration (RMS distance of Cα from centroid, in Å), the count of Cα–Cα contacts (pairs closer than 8 Å and separated by more than four residues in sequence — i.e. tertiary, not local, contacts), and the bounding-box dimensions. Together they distinguish compact globular folds from extended fibres or disordered chains.

Q: What known structures does this most resemble?
A: The Foldseek neighbor list gives the closest experimentally determined structures in the PDB, ranked by structural alignment. TM-score near 1 means near-identical fold; near 0.3 means only rough topology match. This is how one finds what a novel AlphaFold prediction most resembles in the solved-structure universe.

Q: Which residues are buried vs exposed?
A: SASA measures how much of the protein is reachable by solvent. It is computed by rolling a water-sized probe over the atomic surface and summing the exposed area (Å²). Per-residue SASA distinguishes core (buried, low SASA) from surface (exposed, high SASA) residues; total SASA is a whole-molecule size measure.

Q: Which residues are in helices, strands, or loops?
A: Eight-state secondary structure (DSSP): H is the canonical α-helix, G the tighter 3₁₀-helix, I the wider π-helix; E/B are β-structure, T and S are turns and bends, and '-' is everything else. DSSP derives these from the pattern of main-chain N–H···O=C hydrogen bonds, not from the sequence.

Q: Where is each backbone atom in 3D?
A: Structure coordinates are given as an mmCIF _atom_site loop: one row per atom with element, residue name, chain id, sequence number, and x/y/z position in Å. Only the four main-chain atoms per residue are included here; side chains are omitted to keep the record compact.

Q: What if only a Cα trace is available?
A: Three-state secondary structure (P-SEA) collapses the eight DSSP classes into helix (a), strand (b), and coil (c). P-SEA assigns these from Cα geometry alone — distances and angles — without requiring backbone oxygens, so it works on any Cα trace.

Q: What do the rendered images show?
A: The six renders are orthographic views along the three Cartesian axes in both directions. Representation (cartoon, sticks, or surface) and color scheme (sequence-rainbow or by-chain) vary across proteins so the training set covers all the common visualization conventions.

Q: What does the local fold look like, residue by residue?
A: Foldseek's 3Di representation compresses backbone geometry into a per-residue letter drawn from a learned twenty-state alphabet. It captures the tertiary interaction pattern around each residue — which residues are packed against it in space, regardless of where they are in sequence.

Q: What do the diagnostic plots show?
A: The contact map is a binary N×N matrix image: pixel (i, j) is dark where Cα_i and Cα_j are within 8 Å and |i−j|>4. Because the |i−j|>4 filter removes local helical contacts, off-diagonal stripes parallel to the main diagonal indicate parallel β-sheets; stripes perpendicular to it indicate antiparallel β-sheets. The Ramachandran plot scatters every residue's (φ, ψ) pair against the sterically allowed regions. The PAE heatmap renders the predicted-aligned-error matrix.